Protein AF-A0A822FHA1-F1 (afdb_monomer_lite)

Sequence (91 aa):
MNSTSSSISRDLLAAPYQLNIWIGSFFCVMGNLGCFGNLIVFSSFEFRKRAYTIYFLMEAASNIIYFDFLLLTRVLQRGFQVSITTRYNFL

Structure (mmCIF, N/CA/C/O backbone):
data_AF-A0A822FHA1-F1
#
_entry.id   AF-A0A822FHA1-F1
#
loop_
_atom_site.group_PDB
_atom_site.id
_atom_site.type_symbol
_atom_site.label_atom_id
_atom_site.label_alt_id
_atom_site.label_comp_id
_atom_site.label_asym_id
_atom_site.label_entity_id
_atom_site.label_seq_id
_atom_site.pdbx_PDB_ins_code
_atom_site.Cartn_x
_atom_site.Cartn_y
_atom_site.Cartn_z
_atom_site.occupancy
_atom_site.B_iso_or_equiv
_atom_site.auth_seq_id
_atom_site.auth_comp_id
_atom_site.auth_asym_id
_atom_site.auth_atom_id
_atom_site.pdbx_PDB_model_num
ATOM 1 N N . MET A 1 1 ? 13.850 12.378 -41.934 1.00 45.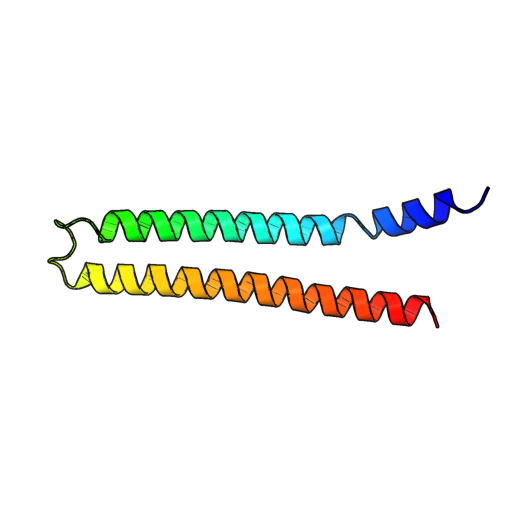97 1 MET A N 1
ATOM 2 C CA . MET A 1 1 ? 12.513 11.818 -41.619 1.00 45.97 1 MET A CA 1
ATOM 3 C C . MET A 1 1 ? 12.586 10.530 -40.770 1.00 45.97 1 MET A C 1
ATOM 5 O O . MET A 1 1 ? 11.719 9.686 -40.906 1.00 45.97 1 MET A O 1
ATOM 9 N N . ASN A 1 2 ? 13.556 10.383 -39.846 1.00 49.56 2 ASN A N 1
ATOM 10 C CA . ASN A 1 2 ? 13.752 9.148 -39.048 1.00 49.56 2 ASN A CA 1
ATOM 11 C C . ASN A 1 2 ? 13.555 9.317 -37.527 1.00 49.56 2 ASN A C 1
ATOM 13 O O . ASN A 1 2 ? 13.717 8.362 -36.774 1.00 49.56 2 ASN A O 1
ATOM 17 N N . SER A 1 3 ? 13.227 10.515 -37.040 1.00 50.47 3 SER A N 1
ATOM 18 C CA . SER A 1 3 ? 13.100 10.774 -35.599 1.00 50.47 3 SER A CA 1
ATOM 19 C C . SER A 1 3 ? 11.772 10.279 -35.013 1.00 50.47 3 SER A C 1
ATOM 21 O O . SER A 1 3 ? 11.759 9.787 -33.887 1.00 50.47 3 SER A O 1
ATOM 23 N N . THR A 1 4 ? 10.682 10.333 -35.784 1.00 51.72 4 THR A N 1
ATOM 24 C CA . THR A 1 4 ? 9.316 10.007 -35.337 1.00 51.72 4 THR A CA 1
ATOM 25 C C . THR A 1 4 ? 9.035 8.512 -35.180 1.00 51.72 4 THR A C 1
ATOM 27 O O . THR A 1 4 ? 8.266 8.141 -34.301 1.00 51.72 4 THR A O 1
ATOM 30 N N . SER A 1 5 ? 9.668 7.622 -35.955 1.00 51.44 5 SER A N 1
ATOM 31 C CA . SER A 1 5 ? 9.486 6.172 -35.755 1.00 51.44 5 SER A CA 1
ATOM 32 C C . SER A 1 5 ? 10.190 5.677 -34.485 1.00 51.44 5 SER A C 1
ATOM 34 O O . SER A 1 5 ? 9.665 4.823 -33.777 1.00 51.44 5 SER A O 1
ATOM 36 N N . SER A 1 6 ? 11.342 6.264 -34.141 1.00 56.16 6 SER A N 1
ATOM 37 C CA . SER A 1 6 ? 12.112 5.898 -32.944 1.00 56.16 6 SER A CA 1
ATOM 38 C C . SER A 1 6 ? 11.469 6.349 -31.626 1.00 56.16 6 SER A C 1
ATOM 40 O O . SER A 1 6 ? 11.741 5.756 -30.580 1.00 56.16 6 SER A O 1
ATOM 42 N N . SER A 1 7 ? 10.656 7.413 -31.652 1.00 56.41 7 SER A N 1
ATOM 43 C CA . SER A 1 7 ? 9.908 7.888 -30.484 1.00 56.41 7 SER A CA 1
ATOM 44 C C . SER A 1 7 ? 8.659 7.041 -30.259 1.00 56.41 7 SER A C 1
ATOM 46 O O . SER A 1 7 ? 8.459 6.562 -29.151 1.00 56.41 7 SER A O 1
ATOM 48 N N . ILE A 1 8 ? 7.909 6.724 -31.323 1.00 58.69 8 ILE A N 1
ATOM 49 C CA . ILE A 1 8 ? 6.710 5.872 -31.244 1.00 58.69 8 ILE A CA 1
ATOM 50 C C . ILE A 1 8 ? 7.052 4.480 -30.694 1.00 58.69 8 ILE A C 1
ATOM 52 O O . ILE A 1 8 ? 6.343 3.977 -29.829 1.00 58.69 8 ILE A O 1
ATOM 56 N N . SER A 1 9 ? 8.167 3.870 -31.113 1.00 58.91 9 SER A N 1
ATOM 57 C CA . SER A 1 9 ? 8.602 2.569 -30.579 1.00 58.91 9 SER A CA 1
ATOM 58 C C . SER A 1 9 ? 8.956 2.617 -29.088 1.00 58.91 9 SER A C 1
ATOM 60 O O . SER A 1 9 ? 8.697 1.658 -28.362 1.00 58.91 9 SER A O 1
ATOM 62 N N . ARG A 1 10 ? 9.524 3.735 -28.611 1.00 57.25 10 ARG A N 1
ATOM 63 C CA . ARG A 1 10 ? 9.828 3.948 -27.188 1.00 57.25 10 ARG A CA 1
ATOM 64 C C . ARG A 1 10 ? 8.560 4.183 -26.372 1.00 57.25 10 ARG A C 1
ATOM 66 O O . ARG A 1 10 ? 8.455 3.603 -25.295 1.00 57.25 10 ARG A O 1
ATOM 73 N N . ASP A 1 11 ? 7.600 4.930 -26.913 1.00 58.97 11 ASP A N 1
ATOM 74 C CA . ASP A 1 11 ? 6.299 5.224 -26.296 1.00 58.97 11 ASP A CA 1
ATOM 75 C C . ASP A 1 11 ? 5.335 4.021 -26.300 1.00 58.97 11 ASP A C 1
ATOM 77 O O . ASP A 1 11 ? 4.439 3.927 -25.460 1.00 58.97 11 ASP A O 1
ATOM 81 N N . LEU A 1 12 ? 5.530 3.054 -27.203 1.00 60.50 12 LEU A N 1
ATOM 82 C CA . LEU A 1 12 ? 4.801 1.783 -27.189 1.00 60.50 12 LEU A CA 1
ATOM 83 C C . LEU A 1 12 ? 5.393 0.792 -26.172 1.00 60.50 12 LEU A C 1
ATOM 85 O O . LEU A 1 12 ? 4.643 0.094 -25.492 1.00 60.50 12 LEU A O 1
ATOM 89 N N . LEU A 1 13 ? 6.728 0.757 -26.026 1.00 62.94 13 LEU A N 1
ATOM 90 C CA . LEU A 1 13 ? 7.412 -0.047 -25.000 1.00 62.94 13 LEU A CA 1
ATOM 91 C C . LEU A 1 13 ? 7.147 0.502 -23.586 1.00 62.94 13 LEU A C 1
ATOM 93 O O . LEU A 1 13 ? 6.872 -0.265 -22.667 1.00 62.94 13 LEU A O 1
ATOM 97 N N . ALA A 1 14 ? 7.228 1.829 -23.437 1.00 62.84 14 ALA A N 1
ATOM 98 C CA . ALA A 1 14 ? 6.098 2.676 -23.072 1.00 62.84 14 ALA A CA 1
ATOM 99 C C . ALA A 1 14 ? 4.969 2.247 -22.132 1.00 62.84 14 ALA A C 1
ATOM 101 O O . ALA A 1 14 ? 5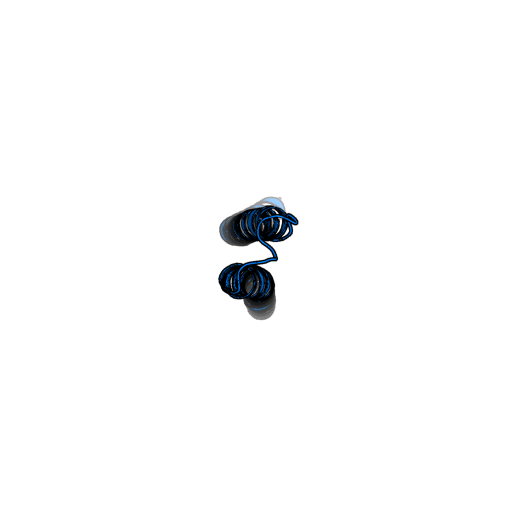.007 2.185 -20.900 1.00 62.84 14 ALA A O 1
ATOM 102 N N . ALA A 1 15 ? 3.841 2.142 -22.813 1.00 65.88 15 ALA A N 1
ATOM 103 C CA . ALA A 1 15 ? 2.515 2.056 -22.265 1.00 65.88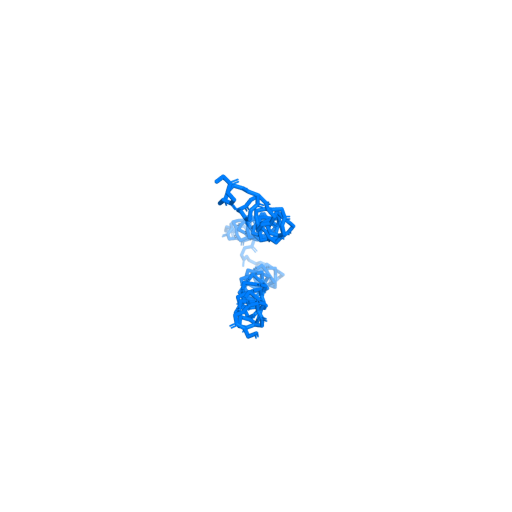 15 ALA A CA 1
ATOM 104 C C . ALA A 1 15 ? 2.344 0.993 -21.165 1.00 65.88 15 ALA A C 1
ATOM 106 O O . ALA A 1 15 ? 1.764 1.334 -20.131 1.00 65.88 15 ALA A O 1
ATOM 107 N N . PRO A 1 16 ? 2.843 -0.259 -21.285 1.00 69.19 16 PRO A N 1
ATOM 108 C CA . PRO A 1 16 ? 2.582 -1.271 -20.262 1.00 69.19 16 PRO A CA 1
ATOM 109 C C . PRO A 1 16 ? 3.221 -0.939 -18.908 1.00 69.19 16 PRO A C 1
ATOM 111 O O . PRO A 1 16 ? 2.681 -1.325 -17.868 1.00 69.19 16 PRO A O 1
ATOM 114 N N . TYR A 1 17 ? 4.341 -0.205 -18.879 1.00 66.25 17 TYR A N 1
ATOM 115 C CA . TYR A 1 17 ? 4.982 0.166 -17.617 1.00 66.25 17 TYR A CA 1
ATOM 116 C C . TYR A 1 17 ? 4.288 1.346 -16.935 1.00 66.25 17 TYR A C 1
ATOM 118 O O . TYR A 1 17 ? 4.080 1.303 -15.721 1.00 66.25 17 TYR A O 1
ATOM 126 N N . GLN A 1 18 ? 3.874 2.363 -17.699 1.00 69.56 18 GLN A N 1
ATOM 127 C CA . GLN A 1 18 ? 3.106 3.492 -17.165 1.00 69.56 18 GLN A CA 1
ATOM 128 C C . GLN A 1 18 ? 1.754 3.021 -16.637 1.00 69.56 18 GLN A C 1
ATOM 130 O O . GLN A 1 18 ? 1.357 3.425 -15.545 1.00 69.56 18 GLN A O 1
ATOM 135 N N . LEU A 1 19 ? 1.100 2.104 -17.357 1.00 75.31 19 LEU A N 1
ATOM 136 C CA . LEU A 1 19 ? -0.171 1.512 -16.953 1.00 75.31 19 LEU A CA 1
ATOM 137 C C . LEU A 1 19 ? -0.045 0.735 -15.633 1.00 75.31 19 LEU A C 1
ATOM 139 O O . LEU A 1 19 ? -0.889 0.877 -14.755 1.00 75.31 19 LEU A O 1
ATOM 143 N N . ASN A 1 20 ? 1.022 -0.051 -15.453 1.00 76.62 20 ASN A N 1
ATOM 144 C CA . ASN A 1 20 ? 1.232 -0.824 -14.225 1.00 76.62 20 ASN A CA 1
ATOM 145 C C . ASN A 1 20 ? 1.475 0.079 -13.003 1.00 76.62 20 ASN A C 1
ATOM 147 O O . ASN A 1 20 ? 0.935 -0.176 -11.927 1.00 76.62 20 ASN A O 1
ATOM 151 N N . ILE A 1 21 ? 2.238 1.166 -13.170 1.00 75.94 21 ILE A N 1
ATOM 152 C CA . ILE A 1 21 ? 2.425 2.166 -12.107 1.00 75.94 21 ILE A CA 1
ATOM 153 C C . ILE A 1 21 ? 1.092 2.839 -11.786 1.00 75.94 21 ILE A C 1
ATOM 155 O O . ILE A 1 21 ? 0.728 2.920 -10.619 1.00 75.94 21 ILE A O 1
ATOM 159 N N . TRP A 1 22 ? 0.334 3.257 -12.800 1.00 79.00 22 TRP A N 1
ATOM 160 C CA . TRP A 1 22 ? -0.977 3.876 -12.613 1.00 79.00 22 TRP A CA 1
ATOM 161 C C . TRP A 1 22 ? -1.950 2.975 -11.854 1.00 79.00 22 TRP A C 1
ATOM 163 O O . TRP A 1 22 ? -2.541 3.397 -10.863 1.00 79.00 22 TRP A O 1
ATOM 173 N N . ILE A 1 23 ? -2.071 1.717 -12.277 1.00 82.44 23 ILE A N 1
ATOM 174 C CA . ILE A 1 23 ? -2.927 0.719 -11.630 1.00 82.44 23 ILE A CA 1
ATOM 175 C C . ILE A 1 23 ? -2.444 0.446 -10.199 1.00 82.44 23 ILE A C 1
ATOM 177 O O . ILE A 1 23 ? -3.250 0.387 -9.272 1.00 82.44 23 ILE A O 1
ATOM 181 N N . GLY A 1 24 ? -1.131 0.313 -9.993 1.00 79.25 24 GLY A N 1
ATOM 182 C CA . GLY A 1 24 ? -0.542 0.102 -8.672 1.00 79.25 24 GLY A CA 1
ATOM 183 C C . GLY A 1 24 ? -0.805 1.259 -7.710 1.00 79.25 24 GLY A C 1
ATOM 184 O O . GLY A 1 24 ? -1.227 1.025 -6.579 1.00 79.25 24 GLY A O 1
ATOM 185 N N . SER A 1 25 ? -0.615 2.493 -8.172 1.00 79.75 25 SER A N 1
ATOM 186 C CA . SER A 1 25 ? -0.911 3.707 -7.411 1.00 79.75 25 SER A CA 1
ATOM 187 C C . SER A 1 25 ? -2.404 3.833 -7.114 1.00 79.75 25 SER A C 1
ATOM 189 O O . SER A 1 25 ? -2.770 4.157 -5.990 1.00 79.75 25 SER A O 1
ATOM 191 N N . PHE A 1 26 ? -3.274 3.513 -8.076 1.00 84.94 26 PHE A N 1
ATOM 192 C CA . PHE A 1 26 ? -4.725 3.528 -7.881 1.00 84.94 26 PHE A CA 1
ATOM 193 C C . PHE A 1 26 ? -5.171 2.553 -6.785 1.00 84.94 26 PHE A C 1
ATOM 195 O O . PHE A 1 26 ? -5.899 2.943 -5.872 1.00 84.94 26 PHE A O 1
ATOM 202 N N . PHE A 1 27 ? -4.694 1.304 -6.823 1.00 83.50 27 PHE A N 1
ATOM 203 C CA . PHE A 1 27 ? -4.996 0.327 -5.774 1.00 83.50 27 PHE A CA 1
ATOM 204 C C . PHE A 1 27 ? -4.433 0.737 -4.411 1.00 83.50 27 PHE A C 1
ATOM 206 O O . PHE A 1 27 ? -5.094 0.514 -3.401 1.00 83.50 27 PHE A O 1
ATOM 213 N N . CYS A 1 28 ? -3.255 1.366 -4.376 1.00 82.50 28 CYS A N 1
ATOM 214 C CA . CYS A 1 28 ? -2.674 1.891 -3.142 1.00 82.50 28 CYS A CA 1
ATOM 215 C C . CYS A 1 28 ? -3.553 2.997 -2.533 1.00 82.50 28 CYS A C 1
ATOM 217 O O . CYS A 1 28 ? -3.917 2.927 -1.361 1.00 82.50 28 CYS A O 1
ATOM 219 N N . VAL A 1 29 ? -3.986 3.968 -3.345 1.00 84.94 29 VAL A N 1
ATOM 220 C CA . VAL A 1 29 ? -4.881 5.052 -2.908 1.00 84.94 29 VAL A CA 1
ATOM 221 C C . VAL A 1 29 ? -6.214 4.499 -2.402 1.00 84.94 29 VAL A C 1
ATOM 223 O O . VAL A 1 29 ? -6.659 4.886 -1.323 1.00 84.94 29 VAL A O 1
ATOM 226 N N . MET A 1 30 ? -6.828 3.561 -3.130 1.00 87.25 30 MET A N 1
ATOM 227 C CA . MET A 1 30 ? -8.080 2.921 -2.709 1.00 87.25 30 MET A CA 1
ATOM 228 C C . MET A 1 30 ? -7.923 2.104 -1.418 1.00 87.25 30 MET A C 1
ATOM 230 O O . MET A 1 30 ? -8.781 2.176 -0.538 1.00 87.25 30 MET A O 1
ATOM 234 N N . GLY A 1 31 ? -6.819 1.364 -1.269 1.00 82.62 31 GLY A N 1
ATOM 235 C CA . GLY A 1 31 ? -6.508 0.605 -0.054 1.00 82.62 31 GLY A CA 1
ATOM 236 C C . GLY A 1 31 ? -6.314 1.509 1.165 1.00 82.62 31 GLY A C 1
ATOM 237 O O . GLY A 1 31 ? -6.903 1.265 2.221 1.00 82.62 31 GLY A O 1
ATOM 238 N N . ASN A 1 32 ? -5.571 2.606 0.999 1.00 84.44 32 ASN A N 1
ATOM 239 C CA . ASN A 1 32 ? -5.365 3.603 2.046 1.00 84.44 32 ASN A CA 1
ATOM 240 C C . ASN A 1 32 ? -6.675 4.315 2.426 1.00 84.44 32 ASN A C 1
ATOM 242 O O . ASN A 1 32 ? -6.946 4.481 3.613 1.00 84.44 32 ASN A O 1
ATOM 246 N N . LEU A 1 33 ? -7.537 4.656 1.459 1.00 88.06 33 LEU A N 1
ATOM 247 C CA . LEU A 1 33 ? -8.881 5.203 1.711 1.00 88.06 33 LEU A CA 1
ATOM 248 C C . LEU A 1 33 ? -9.743 4.267 2.571 1.00 88.06 33 LEU A C 1
ATOM 250 O O . LEU A 1 33 ? -10.385 4.723 3.518 1.00 88.06 33 LEU A O 1
ATOM 254 N N . GLY A 1 34 ? -9.720 2.961 2.289 1.00 86.62 34 GLY A N 1
ATOM 255 C CA . GLY A 1 34 ? -10.403 1.961 3.114 1.00 86.62 34 GLY A CA 1
ATOM 256 C C . GLY A 1 34 ? -9.858 1.908 4.545 1.00 86.62 34 GLY A C 1
ATOM 257 O O . GLY A 1 34 ? -10.628 1.881 5.507 1.00 86.62 34 GLY A O 1
ATOM 258 N N . CYS A 1 35 ? -8.534 1.977 4.704 1.00 86.19 35 CYS A N 1
ATOM 259 C CA . CYS A 1 35 ? -7.899 2.012 6.022 1.00 86.19 35 CYS A CA 1
ATOM 260 C C . CYS A 1 35 ? -8.243 3.293 6.799 1.00 86.19 35 CYS A C 1
ATOM 262 O O . CYS A 1 35 ? -8.533 3.216 7.991 1.00 86.19 35 CYS A O 1
ATOM 264 N N . PHE A 1 36 ? -8.293 4.453 6.136 1.00 85.38 36 PHE A N 1
ATOM 265 C CA . PHE A 1 36 ? -8.770 5.699 6.744 1.00 85.38 36 PHE A CA 1
ATOM 266 C C . PHE A 1 36 ? -10.234 5.606 7.178 1.00 85.38 36 PHE A C 1
ATOM 268 O O . PHE A 1 36 ? -10.566 6.057 8.272 1.00 85.38 36 PHE A O 1
ATOM 275 N N . GLY A 1 37 ? -11.095 4.974 6.376 1.00 84.62 37 GLY A N 1
ATOM 276 C CA . GLY A 1 37 ? -12.477 4.687 6.764 1.00 84.62 37 GLY A CA 1
ATOM 277 C C . GLY A 1 37 ? -12.551 3.877 8.061 1.00 84.62 37 GLY A C 1
ATOM 278 O O . GLY A 1 37 ? -13.251 4.267 8.995 1.00 84.62 37 GLY A O 1
ATOM 279 N N . ASN A 1 38 ? -11.751 2.813 8.166 1.00 83.38 38 ASN A N 1
ATOM 280 C CA . ASN A 1 38 ? -11.664 2.000 9.380 1.00 83.38 38 ASN A CA 1
ATOM 281 C C . ASN A 1 38 ? -11.132 2.806 10.575 1.00 83.38 38 ASN A C 1
ATOM 283 O O . ASN A 1 38 ? -11.712 2.745 11.657 1.00 83.38 38 ASN A O 1
ATOM 287 N N . LEU A 1 39 ? -10.085 3.617 10.389 1.00 81.62 39 LEU A N 1
ATOM 288 C CA . LEU A 1 39 ? -9.573 4.502 11.440 1.00 81.62 39 LEU A CA 1
ATOM 289 C C . LEU A 1 39 ? -10.646 5.479 11.933 1.00 81.62 39 LEU A C 1
ATOM 291 O O . LEU A 1 39 ? -10.771 5.667 13.137 1.00 81.62 39 LEU A O 1
ATOM 295 N N . ILE A 1 40 ? -11.442 6.074 11.040 1.00 84.31 40 ILE A N 1
ATOM 296 C CA . ILE A 1 40 ? -12.519 7.007 11.408 1.00 84.31 40 ILE A CA 1
ATOM 297 C C . ILE A 1 40 ? -13.617 6.285 12.200 1.00 84.31 40 ILE A C 1
ATOM 299 O O . ILE A 1 40 ? -14.018 6.767 13.260 1.00 84.31 40 ILE A O 1
ATOM 303 N N . VAL A 1 41 ? -14.065 5.116 11.732 1.00 82.31 41 VAL A N 1
ATOM 304 C CA . VAL A 1 41 ? -15.114 4.324 12.399 1.00 82.31 41 VAL A CA 1
ATOM 305 C C . VAL A 1 41 ? -14.666 3.885 13.793 1.00 82.31 41 VAL A C 1
ATOM 307 O O . VAL A 1 41 ? -15.394 4.074 14.768 1.00 82.31 41 VAL A O 1
ATOM 310 N N . PHE A 1 42 ? -13.449 3.355 13.915 1.00 76.88 42 PHE A N 1
ATOM 311 C CA . PHE A 1 42 ? -12.920 2.851 15.184 1.00 76.88 42 PHE 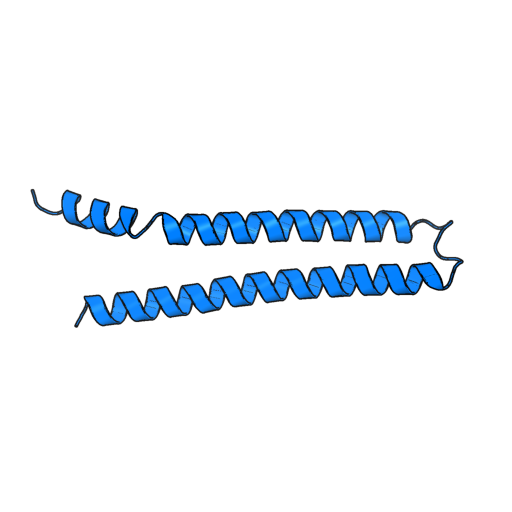A CA 1
ATOM 312 C C . PHE A 1 42 ? -12.356 3.952 16.102 1.00 76.88 42 PHE A C 1
ATOM 314 O O . PHE A 1 42 ? -12.194 3.728 17.303 1.00 76.88 42 PHE A O 1
ATOM 321 N N . SER A 1 43 ? -12.127 5.163 15.582 1.00 72.38 43 SER A N 1
ATOM 322 C CA . SER A 1 43 ? -11.797 6.367 16.362 1.00 72.38 43 SER A CA 1
ATOM 323 C C . SER A 1 43 ? -13.009 6.937 17.107 1.00 72.38 43 SER A C 1
ATOM 325 O O . SER A 1 43 ? -12.843 7.658 18.091 1.00 72.38 43 SER A O 1
ATOM 327 N N . SER A 1 44 ? -14.238 6.604 16.708 1.00 76.75 44 SER A N 1
ATOM 328 C CA . SER A 1 44 ? -15.443 7.069 17.401 1.00 76.75 44 SER A CA 1
ATOM 329 C C . SER A 1 44 ? -15.472 6.651 18.881 1.00 76.75 44 SER A C 1
ATOM 331 O O . SER A 1 44 ? -15.132 5.526 19.258 1.00 76.75 44 SER A O 1
ATOM 333 N N . PHE A 1 45 ? -15.896 7.583 19.747 1.00 60.59 45 PHE A N 1
ATOM 334 C CA . PHE A 1 45 ? -15.869 7.442 21.213 1.00 60.59 45 PHE A CA 1
ATOM 335 C C . PHE A 1 45 ? -16.642 6.222 21.742 1.00 60.59 45 PHE A C 1
ATOM 337 O O . PHE A 1 45 ? -16.298 5.697 22.802 1.00 60.59 45 PHE A O 1
ATOM 344 N N . GLU A 1 46 ? -17.649 5.751 21.007 1.00 65.56 46 GLU A N 1
ATOM 345 C CA . GLU A 1 46 ? -18.434 4.560 21.354 1.00 65.56 46 GLU A CA 1
ATOM 346 C C . GLU A 1 46 ? -17.635 3.257 21.232 1.00 65.56 46 GLU A C 1
ATOM 348 O O . GLU A 1 46 ? -17.787 2.360 22.063 1.00 65.56 46 GLU A O 1
ATOM 353 N N . PHE A 1 47 ? -16.733 3.158 20.252 1.00 61.00 47 PHE A N 1
ATOM 354 C CA . PHE A 1 47 ? -15.978 1.933 19.987 1.00 61.00 47 PHE A CA 1
ATOM 355 C C . PHE A 1 47 ? -14.692 1.838 20.810 1.00 61.00 47 PHE A C 1
ATOM 357 O O . PHE A 1 47 ? -14.275 0.732 21.155 1.00 61.00 47 PHE A O 1
ATOM 364 N N . ARG A 1 48 ? -14.097 2.967 21.224 1.00 61.09 48 ARG A N 1
ATOM 365 C CA . ARG A 1 48 ? -12.843 2.998 22.010 1.00 61.09 48 ARG A CA 1
ATOM 366 C C . ARG A 1 48 ? -12.881 2.222 23.335 1.00 61.09 48 ARG A C 1
ATOM 368 O O . ARG A 1 48 ? -11.830 1.883 23.863 1.00 61.09 48 ARG A O 1
ATOM 375 N N . LYS A 1 49 ? -14.066 1.921 23.876 1.00 63.41 49 LYS A N 1
ATOM 376 C CA . LYS A 1 49 ? -14.223 1.208 25.157 1.00 63.41 49 LYS A CA 1
ATOM 377 C C . LYS A 1 49 ? -14.026 -0.311 25.060 1.00 63.41 49 LYS A C 1
ATOM 379 O O . LYS A 1 49 ? -13.938 -0.968 26.092 1.00 63.41 49 LYS A O 1
ATOM 384 N N . ARG A 1 50 ? -13.978 -0.889 23.852 1.00 71.38 50 ARG A N 1
ATOM 385 C CA . ARG A 1 50 ? -13.808 -2.338 23.648 1.00 71.38 50 ARG A CA 1
ATOM 386 C C . ARG A 1 50 ? -12.375 -2.657 23.222 1.00 71.38 50 ARG A C 1
ATOM 388 O O . ARG A 1 50 ? -11.874 -2.070 22.271 1.00 71.38 50 ARG A O 1
ATOM 395 N N . ALA A 1 51 ? -11.749 -3.642 23.871 1.00 71.94 51 ALA A N 1
ATOM 396 C CA . ALA A 1 51 ? -10.388 -4.092 23.553 1.00 71.94 51 ALA A CA 1
ATOM 397 C C . ALA A 1 51 ? -10.214 -4.503 22.075 1.00 71.94 51 ALA A C 1
ATOM 399 O O . ALA A 1 51 ? -9.170 -4.253 21.482 1.00 71.94 51 ALA A O 1
ATOM 400 N N . TYR A 1 52 ? -11.261 -5.058 21.455 1.00 76.00 52 TYR A N 1
ATOM 401 C CA . TYR A 1 52 ? -11.280 -5.427 20.033 1.00 76.00 52 TYR A CA 1
ATOM 402 C C . TYR A 1 52 ? -11.000 -4.252 19.088 1.00 76.00 52 TYR A C 1
ATOM 404 O O . TYR A 1 52 ? -10.360 -4.429 18.058 1.00 76.00 52 TYR A O 1
ATOM 412 N N . THR A 1 53 ? -11.416 -3.042 19.456 1.00 77.56 53 THR A N 1
ATOM 413 C CA . THR A 1 53 ? -11.223 -1.831 18.649 1.00 77.56 53 THR A CA 1
ATOM 414 C C . THR A 1 53 ? -9.746 -1.475 18.495 1.00 77.56 53 THR A C 1
ATOM 416 O O . THR A 1 53 ? -9.340 -0.984 17.448 1.00 77.56 53 THR A O 1
ATOM 419 N N . ILE A 1 54 ? -8.924 -1.767 19.508 1.00 78.62 54 ILE A N 1
ATOM 420 C CA . ILE A 1 54 ? -7.476 -1.524 19.462 1.00 78.62 54 ILE A CA 1
ATOM 421 C C . ILE A 1 54 ? -6.815 -2.451 18.435 1.00 78.62 54 ILE A C 1
ATOM 423 O O . ILE A 1 54 ? -5.974 -1.993 17.667 1.00 78.62 54 ILE A O 1
ATOM 427 N N . TYR A 1 55 ? -7.232 -3.720 18.363 1.00 83.19 55 TYR A N 1
ATOM 428 C CA . TYR A 1 55 ? -6.720 -4.662 17.361 1.00 83.19 55 TYR A CA 1
ATOM 429 C C . TYR A 1 55 ? -7.058 -4.216 15.935 1.00 83.19 55 TYR A C 1
ATOM 431 O O . TYR A 1 55 ? -6.163 -4.161 15.098 1.00 83.19 55 TYR A O 1
ATOM 439 N N . PHE A 1 56 ? -8.302 -3.799 15.680 1.00 82.06 56 PHE A N 1
ATOM 440 C CA . PHE A 1 56 ? -8.699 -3.267 14.370 1.00 82.06 56 PHE A CA 1
ATOM 441 C C . PHE A 1 56 ? -7.966 -1.972 13.999 1.00 82.06 56 PHE A C 1
ATOM 443 O O . PHE A 1 56 ? -7.630 -1.759 12.835 1.00 82.06 56 PHE A O 1
ATOM 450 N N . LEU A 1 57 ? -7.683 -1.109 14.979 1.00 81.00 57 LEU A N 1
ATOM 451 C CA . LEU A 1 57 ? -6.916 0.116 14.755 1.00 81.00 57 LEU A CA 1
ATOM 452 C C . LEU A 1 57 ? -5.461 -0.195 14.372 1.00 81.00 57 LEU A C 1
ATOM 454 O O . LEU A 1 57 ? -4.928 0.395 13.433 1.00 81.00 57 LEU A O 1
ATOM 458 N N . MET A 1 58 ? -4.836 -1.144 15.075 1.00 84.00 58 MET A N 1
ATOM 459 C CA . MET A 1 58 ? -3.479 -1.613 14.779 1.00 84.00 58 MET A CA 1
ATOM 460 C C . MET A 1 58 ? -3.407 -2.312 13.418 1.00 84.00 58 MET A C 1
ATOM 462 O O . MET A 1 58 ? -2.449 -2.105 12.679 1.00 84.00 58 MET A O 1
ATOM 466 N N . GLU A 1 59 ? -4.428 -3.087 13.056 1.00 86.44 59 GLU A N 1
ATOM 467 C CA . GLU A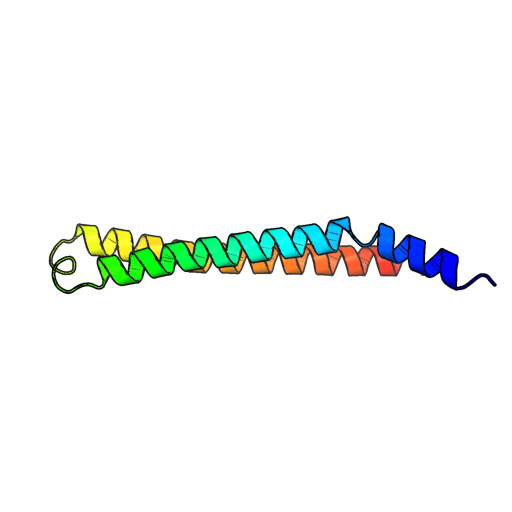 1 59 ? -4.543 -3.719 11.741 1.00 86.44 59 GLU A CA 1
ATOM 468 C C . GLU A 1 59 ? -4.671 -2.676 10.622 1.00 86.44 59 GLU A C 1
ATOM 470 O O . GLU A 1 59 ? -3.940 -2.736 9.634 1.00 86.44 59 GLU A O 1
ATOM 475 N N . ALA A 1 60 ? -5.526 -1.663 10.797 1.00 84.25 60 ALA A N 1
ATOM 476 C CA . ALA A 1 60 ? -5.659 -0.568 9.838 1.00 84.25 60 ALA A CA 1
ATOM 477 C C . ALA A 1 60 ? -4.345 0.217 9.675 1.00 84.25 60 ALA A C 1
ATOM 479 O O . ALA A 1 60 ? -3.949 0.521 8.551 1.00 84.25 60 ALA A O 1
ATOM 480 N N . ALA A 1 61 ? -3.635 0.496 10.773 1.00 84.06 61 ALA A N 1
ATOM 481 C CA . ALA A 1 61 ? -2.328 1.152 10.731 1.00 84.06 61 ALA A CA 1
ATOM 482 C C . ALA A 1 61 ? -1.261 0.285 10.037 1.00 84.06 61 ALA A C 1
ATOM 484 O O . ALA A 1 61 ? -0.504 0.784 9.204 1.00 84.06 61 ALA A O 1
ATOM 485 N N . SER A 1 62 ? -1.228 -1.018 10.332 1.00 86.44 62 SER A N 1
ATOM 486 C CA . SER A 1 62 ? -0.324 -1.975 9.685 1.00 86.44 62 SER A CA 1
ATOM 487 C C . SER A 1 62 ? -0.575 -2.059 8.178 1.00 86.44 62 SER A C 1
ATOM 489 O O . SER A 1 62 ? 0.374 -2.096 7.396 1.00 86.44 62 SER A O 1
ATOM 491 N N . ASN A 1 63 ? -1.841 -2.049 7.758 1.00 86.31 63 ASN A N 1
ATOM 492 C CA . ASN A 1 63 ? -2.206 -2.087 6.346 1.00 86.31 63 ASN A CA 1
ATOM 493 C C . ASN A 1 63 ? -1.755 -0.827 5.596 1.00 86.31 63 ASN A C 1
ATOM 495 O O . ASN A 1 63 ? -1.245 -0.956 4.487 1.00 86.31 63 ASN A O 1
ATOM 499 N N . ILE A 1 64 ? -1.853 0.364 6.200 1.00 85.94 64 ILE A N 1
ATOM 500 C CA . ILE A 1 64 ? -1.343 1.609 5.590 1.00 85.94 64 ILE A CA 1
ATOM 501 C C . ILE A 1 64 ? 0.164 1.499 5.324 1.00 85.94 64 ILE A C 1
ATOM 503 O O . ILE A 1 64 ? 0.619 1.716 4.203 1.00 85.94 64 ILE A O 1
ATOM 507 N N . ILE A 1 65 ? 0.935 1.082 6.335 1.00 87.06 65 ILE A N 1
ATOM 508 C CA . ILE A 1 65 ? 2.391 0.910 6.206 1.00 87.06 65 ILE A CA 1
ATOM 509 C C . ILE A 1 65 ? 2.719 -0.129 5.126 1.00 87.06 65 ILE A C 1
ATOM 511 O O . ILE A 1 65 ? 3.634 0.067 4.323 1.00 87.06 65 ILE A O 1
ATOM 515 N N . TYR A 1 66 ? 1.966 -1.229 5.084 1.00 86.81 66 TYR A N 1
ATOM 516 C CA . TYR A 1 66 ? 2.141 -2.275 4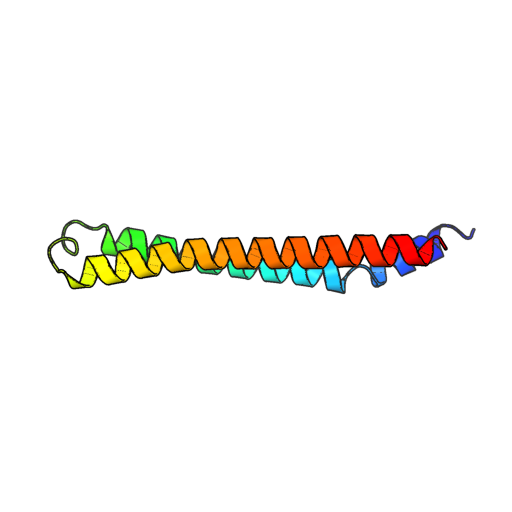.083 1.00 86.81 66 TYR A CA 1
ATOM 517 C C . TYR A 1 66 ? 1.909 -1.753 2.661 1.00 86.81 66 TYR A C 1
ATOM 519 O O . TYR A 1 66 ? 2.745 -1.991 1.788 1.00 86.81 66 TYR A O 1
ATOM 527 N N . PHE A 1 67 ? 0.821 -1.014 2.419 1.00 83.31 67 PHE A N 1
ATOM 528 C CA . PHE A 1 67 ? 0.520 -0.452 1.101 1.00 83.31 67 PHE A CA 1
ATOM 529 C C . PHE A 1 67 ? 1.584 0.548 0.636 1.00 83.31 67 PHE A C 1
ATOM 531 O O . PHE A 1 67 ? 2.020 0.473 -0.518 1.00 83.31 67 PHE A O 1
ATOM 538 N N . ASP A 1 68 ? 2.073 1.403 1.534 1.00 83.00 68 ASP A N 1
ATOM 539 C CA . ASP A 1 68 ? 3.151 2.347 1.230 1.00 83.00 68 ASP A CA 1
ATOM 540 C C . ASP A 1 68 ? 4.457 1.624 0.869 1.00 83.00 68 ASP A C 1
ATOM 542 O O . ASP A 1 68 ? 5.116 1.963 -0.120 1.00 83.00 68 ASP A O 1
ATOM 546 N N . PHE A 1 69 ? 4.812 0.566 1.604 1.00 86.00 69 PHE A N 1
ATOM 547 C CA . PHE A 1 69 ? 6.010 -0.226 1.314 1.00 86.00 69 PHE A CA 1
ATOM 548 C C . PHE A 1 69 ? 5.900 -0.981 -0.019 1.00 86.00 69 PHE A C 1
ATOM 550 O O . PHE A 1 69 ? 6.875 -1.110 -0.768 1.00 86.00 69 PHE A O 1
ATOM 557 N N . LEU A 1 70 ? 4.701 -1.462 -0.350 1.00 83.69 70 LEU A N 1
ATOM 558 C CA . LEU A 1 70 ? 4.414 -2.164 -1.598 1.00 83.69 70 LEU A CA 1
ATOM 559 C C . LEU A 1 70 ? 4.513 -1.215 -2.799 1.00 83.69 70 LEU A C 1
ATOM 561 O O . LEU A 1 70 ? 5.105 -1.573 -3.822 1.00 83.69 70 LEU A O 1
ATOM 565 N N . LEU A 1 71 ? 4.006 0.014 -2.660 1.00 80.88 71 LEU A N 1
ATOM 566 C CA . LEU A 1 71 ? 4.162 1.065 -3.663 1.00 80.88 71 LEU A CA 1
ATOM 567 C C . LEU A 1 71 ? 5.640 1.421 -3.858 1.00 80.88 71 LEU A C 1
ATOM 569 O O . LEU A 1 71 ? 6.119 1.415 -4.992 1.00 80.88 71 LEU A O 1
ATOM 573 N N . LEU A 1 72 ? 6.378 1.652 -2.768 1.00 82.00 72 LEU A N 1
ATOM 574 C CA . LEU A 1 72 ? 7.807 1.964 -2.811 1.00 82.00 72 LEU A CA 1
ATOM 575 C C . LEU A 1 72 ? 8.609 0.858 -3.508 1.00 82.00 72 LEU A C 1
ATOM 577 O O . LEU A 1 72 ? 9.413 1.138 -4.396 1.00 82.00 72 LEU A O 1
ATOM 581 N N . THR A 1 73 ? 8.351 -0.404 -3.160 1.00 82.50 73 THR A N 1
ATOM 582 C CA . THR A 1 73 ? 9.027 -1.559 -3.766 1.00 82.50 73 THR A CA 1
ATOM 583 C C . THR A 1 73 ? 8.736 -1.643 -5.261 1.00 82.50 73 THR A C 1
ATOM 585 O O . THR A 1 73 ? 9.652 -1.862 -6.053 1.00 82.50 73 THR A O 1
ATOM 588 N N . ARG A 1 74 ? 7.485 -1.408 -5.680 1.00 78.62 74 ARG A N 1
ATOM 589 C CA . ARG A 1 74 ? 7.123 -1.373 -7.103 1.00 78.62 74 ARG A CA 1
ATOM 590 C C . ARG A 1 74 ? 7.810 -0.226 -7.837 1.00 78.62 74 ARG A C 1
ATOM 592 O O . ARG A 1 74 ? 8.340 -0.449 -8.921 1.00 78.62 74 ARG A O 1
ATOM 599 N N . VAL A 1 75 ? 7.844 0.974 -7.261 1.00 79.12 75 VAL A N 1
ATOM 600 C CA . VAL A 1 75 ? 8.534 2.128 -7.859 1.00 79.12 75 VAL A CA 1
ATOM 601 C C . VAL A 1 75 ? 10.032 1.846 -7.999 1.00 79.12 75 VAL A C 1
ATOM 603 O O . VAL A 1 75 ? 10.587 2.044 -9.079 1.00 79.12 75 VAL A O 1
ATOM 606 N N . LEU A 1 76 ? 10.676 1.309 -6.959 1.00 80.50 76 LEU A N 1
ATOM 607 C CA . LEU A 1 76 ? 12.101 0.971 -6.973 1.00 80.50 76 LEU A CA 1
ATOM 608 C C . LEU A 1 76 ? 12.426 -0.136 -7.980 1.00 80.50 76 LEU A C 1
ATOM 610 O O . LEU A 1 76 ? 13.303 0.054 -8.821 1.00 80.50 76 LEU A O 1
ATOM 614 N N . GLN A 1 77 ? 11.707 -1.265 -7.956 1.00 78.62 77 GLN A N 1
ATOM 615 C CA . GLN A 1 77 ? 11.900 -2.366 -8.911 1.00 78.62 77 GLN A CA 1
ATOM 616 C C . GLN A 1 77 ? 11.793 -1.881 -10.360 1.00 78.62 77 GLN A C 1
ATOM 618 O O . GLN A 1 77 ? 12.584 -2.281 -11.216 1.00 78.62 77 GLN A O 1
ATOM 623 N N . ARG A 1 78 ? 10.844 -0.983 -10.639 1.00 70.75 78 ARG A N 1
ATOM 624 C CA . ARG A 1 78 ? 10.663 -0.418 -11.979 1.00 70.75 78 ARG A CA 1
ATOM 625 C C . ARG A 1 78 ? 11.734 0.614 -12.327 1.00 70.75 78 ARG A C 1
ATOM 627 O O . ARG A 1 78 ? 12.232 0.578 -13.448 1.00 70.75 78 ARG A O 1
ATOM 634 N N . GLY A 1 79 ? 12.157 1.456 -11.383 1.00 71.44 79 GLY A N 1
ATOM 635 C CA . GLY A 1 79 ? 13.286 2.375 -11.565 1.00 71.44 79 GLY A CA 1
ATOM 636 C C . GLY A 1 79 ? 14.587 1.640 -11.907 1.00 71.44 79 GLY A C 1
ATOM 637 O O . GLY A 1 79 ? 15.287 2.016 -12.849 1.00 71.44 79 GLY A O 1
ATOM 638 N N . PHE A 1 80 ? 14.862 0.524 -11.223 1.00 74.69 80 PHE A N 1
ATOM 639 C CA . PHE A 1 80 ? 15.988 -0.352 -11.555 1.00 74.69 80 PHE A CA 1
ATOM 640 C C . PHE A 1 80 ? 15.852 -0.966 -12.953 1.00 74.69 80 PHE A C 1
ATOM 642 O O . PHE A 1 80 ? 16.812 -0.954 -13.721 1.00 74.69 80 PHE A O 1
ATOM 649 N N . GLN A 1 81 ? 14.664 -1.450 -13.323 1.00 69.19 81 GLN A N 1
ATOM 650 C CA . GLN A 1 81 ? 14.432 -2.054 -14.636 1.00 69.19 81 GLN A CA 1
ATOM 651 C C . GLN A 1 81 ? 14.621 -1.051 -15.792 1.00 69.19 81 GLN A C 1
ATOM 653 O O . GLN A 1 81 ? 15.231 -1.391 -16.808 1.00 69.19 81 GLN A O 1
ATOM 658 N N . VAL A 1 82 ? 14.164 0.197 -15.634 1.00 68.62 82 VAL A N 1
ATOM 659 C CA . VAL A 1 82 ? 14.382 1.278 -16.615 1.00 68.62 82 VAL A CA 1
ATOM 660 C C . VAL A 1 82 ? 15.869 1.616 -16.739 1.00 68.62 82 VAL A C 1
ATOM 662 O O . VAL A 1 82 ? 16.381 1.722 -17.855 1.00 68.62 82 VAL A O 1
ATOM 665 N N . SER A 1 83 ? 16.582 1.725 -15.614 1.00 69.62 83 SER A N 1
ATOM 666 C CA . SER A 1 83 ? 18.028 1.987 -15.594 1.00 69.62 83 SER A CA 1
ATOM 667 C C . SER A 1 83 ? 18.811 0.912 -16.356 1.00 69.62 83 SER A C 1
ATOM 669 O O . SER A 1 83 ? 19.611 1.229 -17.236 1.00 69.62 83 SER A O 1
ATOM 671 N N . ILE A 1 84 ? 18.503 -0.365 -16.104 1.00 68.75 84 ILE A N 1
ATOM 672 C CA . ILE A 1 84 ? 19.110 -1.508 -16.799 1.00 68.75 84 ILE A CA 1
ATOM 673 C C . ILE A 1 84 ? 18.835 -1.434 -18.305 1.00 68.75 84 ILE A C 1
ATOM 675 O O . ILE A 1 84 ? 19.764 -1.469 -19.108 1.00 68.75 84 ILE A O 1
ATOM 679 N N . THR A 1 85 ? 17.571 -1.274 -18.698 1.00 64.62 85 THR A N 1
ATOM 680 C CA . THR A 1 85 ? 17.165 -1.270 -20.115 1.00 64.62 85 THR A CA 1
ATOM 681 C C . THR A 1 85 ? 17.796 -0.108 -20.891 1.00 64.62 85 THR A C 1
ATOM 683 O O . THR A 1 85 ? 18.154 -0.258 -22.057 1.00 64.62 85 THR A O 1
ATOM 686 N N . THR A 1 86 ? 17.985 1.043 -20.243 1.00 61.34 86 THR A N 1
ATOM 687 C CA . THR A 1 86 ? 18.656 2.209 -20.842 1.00 61.34 86 THR A CA 1
ATOM 688 C C . THR A 1 86 ? 20.153 1.958 -21.016 1.00 61.34 86 THR A C 1
ATOM 690 O O . THR A 1 86 ? 20.715 2.301 -22.051 1.00 61.34 86 THR A O 1
ATOM 693 N N . ARG A 1 87 ? 20.795 1.308 -20.036 1.00 60.44 87 ARG A N 1
ATOM 694 C CA . ARG A 1 87 ? 22.230 0.995 -20.075 1.00 60.44 87 ARG A CA 1
ATOM 695 C C . ARG A 1 87 ? 22.588 -0.007 -21.176 1.00 60.44 87 ARG A C 1
ATOM 697 O O . ARG A 1 87 ? 23.640 0.134 -21.783 1.00 60.44 87 ARG A O 1
ATOM 704 N N . TYR A 1 88 ? 21.716 -0.981 -21.443 1.00 58.62 88 TYR A N 1
ATOM 705 C CA . TYR A 1 88 ? 21.923 -1.991 -22.489 1.00 58.62 88 TYR A CA 1
ATOM 706 C C . TYR A 1 88 ? 21.526 -1.533 -23.900 1.00 58.62 88 TYR A C 1
ATOM 708 O O . TYR A 1 88 ? 22.004 -2.120 -24.854 1.00 58.62 88 TYR A O 1
ATOM 716 N N . ASN A 1 89 ? 20.679 -0.508 -24.061 1.00 54.59 89 ASN A N 1
ATOM 717 C CA . ASN A 1 89 ? 20.380 0.067 -25.387 1.00 54.59 89 ASN A CA 1
ATOM 718 C C . ASN A 1 89 ? 21.431 1.092 -25.861 1.00 54.59 89 ASN A C 1
ATOM 720 O O . ASN A 1 89 ? 21.360 1.554 -26.997 1.00 54.59 89 ASN A O 1
ATOM 724 N N . PHE A 1 90 ? 22.356 1.496 -24.985 1.00 49.22 90 PHE A N 1
ATOM 725 C CA . PHE A 1 90 ? 23.450 2.429 -25.290 1.00 49.22 90 PHE A CA 1
ATOM 726 C C . PHE A 1 90 ? 24.809 1.738 -25.508 1.00 49.22 90 PHE A C 1
ATOM 728 O O . PHE A 1 90 ? 25.774 2.419 -25.856 1.00 49.22 90 PHE A O 1
ATOM 735 N N . LEU A 1 91 ? 24.878 0.421 -25.292 1.00 45.62 91 LEU A N 1
ATOM 736 C CA . LEU A 1 91 ? 26.009 -0.462 -25.602 1.00 45.62 91 LEU A CA 1
ATOM 737 C C . LEU A 1 91 ? 25.662 -1.300 -26.834 1.00 45.62 91 LEU A C 1
ATOM 739 O O . LEU A 1 91 ? 26.584 -1.532 -27.643 1.00 45.62 91 LEU A O 1
#

Foldseek 3Di:
DPPVVVVVVVCVVPDVLVVVLVVLVVVLVVQLVVLVVLCVVLVDPVNVVDPVSVVSNVVSVVSNVVSVVVSVVSVVVVVVVVVVVVVVVVD

Radius of gyration: 20.81 Å; chains: 1; bounding box: 44×17×67 Å

pLDDT: mean 73.3, std 11.76, range [45.62, 88.06]

Secondary structure (DSSP, 8-state):
--HHHHHHHHHHHHHHHHHHHHHHHHHHHHHHHHHHHHHHHHHSTTTTTSHHHHHHHHHHHHHHHHHHHHHHHHHHHHHHHHHHHHHHH--